Protein AF-A0A7V1TU93-F1 (afdb_monomer_lite)

Foldseek 3Di:
DDDDDPDPDPCDPVNVLQPAFPLVCVVVLQCLLVVLVHHPVLLQVLLCLAFVDHPVRSVVSNVVSPGLVRSNVNGDGDPCLVVQFDDDPRDTLVPDPDPSVSSVRSSRSLSVCSSVVHDSCVSSPPPPDPD

Sequence (131 aa):
MTAKKQSPAKQSTDDRIASLTFASVYPHYVAKVEKKGRTKKELHAVITWLTGFDERMIQKLIDEQATFETFFKKAKLNPNARLITGVICGYRIEEIENPLTRQVRYLDKLVDELAKGRAMEKILRGSESAT

Radius of gyration: 16.68 Å; chains: 1; bounding box: 73×31×33 Å

pLDDT: mean 81.7, std 16.09, range [32.06, 93.38]

Secondary structure (DSSP, 8-state):
------PPP---HHHHHHHSBHHHHHHHHHHHHHTTT--HHHHHHHHHHHH---HHHHHHHHHTT-BHHHHHHH----GGGGG--SEETTEEGGG---HHHHHHHHHHHHHHHHHTT--HHHHSTT-S---

Structure (mmCIF, N/CA/C/O backbone):
data_AF-A0A7V1TU93-F1
#
_entry.id   AF-A0A7V1TU93-F1
#
loop_
_atom_site.group_PDB
_atom_site.id
_atom_site.type_symbol
_atom_site.label_atom_id
_atom_site.label_alt_id
_atom_site.label_comp_id
_atom_site.label_asym_id
_atom_site.label_entity_id
_atom_site.label_seq_id
_atom_site.pdbx_PDB_ins_code
_atom_site.Cartn_x
_atom_site.Cartn_y
_atom_site.Cartn_z
_atom_site.occupancy
_atom_site.B_iso_or_equiv
_atom_site.auth_seq_id
_atom_site.auth_comp_id
_atom_site.auth_asym_id
_atom_site.auth_atom_id
_atom_site.pdbx_PDB_model_num
ATOM 1 N N . MET A 1 1 ? 50.726 -0.725 -2.990 1.00 46.44 1 MET A N 1
ATOM 2 C CA . MET A 1 1 ? 49.902 -1.542 -3.907 1.00 46.44 1 MET A CA 1
ATOM 3 C C . MET A 1 1 ? 48.452 -1.135 -3.721 1.00 46.44 1 MET A C 1
ATOM 5 O O . MET A 1 1 ? 47.949 -1.155 -2.609 1.00 46.44 1 MET A O 1
ATOM 9 N N . THR A 1 2 ? 47.853 -0.631 -4.790 1.00 39.25 2 THR A N 1
ATOM 10 C CA . THR A 1 2 ? 46.591 0.112 -4.828 1.00 39.25 2 THR A CA 1
ATOM 11 C C . THR A 1 2 ? 45.398 -0.789 -4.498 1.00 39.25 2 THR A C 1
ATOM 13 O O . THR A 1 2 ? 45.065 -1.677 -5.282 1.00 39.25 2 THR A O 1
ATOM 16 N N . ALA A 1 3 ? 44.740 -0.557 -3.357 1.00 47.66 3 ALA A N 1
ATOM 17 C CA . ALA A 1 3 ? 43.439 -1.151 -3.066 1.00 47.66 3 ALA A CA 1
ATOM 18 C C . ALA A 1 3 ? 42.425 -0.621 -4.090 1.00 47.66 3 ALA A C 1
ATOM 20 O O . ALA A 1 3 ? 42.226 0.587 -4.240 1.00 47.66 3 ALA A O 1
ATOM 21 N N . LYS A 1 4 ? 41.866 -1.548 -4.870 1.00 45.94 4 LYS A N 1
ATOM 22 C CA . LYS A 1 4 ? 40.931 -1.288 -5.962 1.00 45.94 4 LYS A CA 1
ATOM 23 C C . LYS A 1 4 ? 39.738 -0.471 -5.466 1.00 45.94 4 LYS A C 1
ATOM 25 O O . LYS A 1 4 ? 39.073 -0.841 -4.506 1.00 45.94 4 LYS A O 1
ATOM 30 N N . LYS A 1 5 ? 39.464 0.609 -6.199 1.00 46.56 5 LYS A N 1
ATOM 31 C CA . LYS A 1 5 ? 38.212 1.368 -6.206 1.00 46.56 5 LYS A CA 1
ATOM 32 C C . LYS A 1 5 ? 37.018 0.411 -6.160 1.00 46.56 5 LYS A C 1
ATOM 34 O O . LYS A 1 5 ? 36.786 -0.319 -7.123 1.00 46.56 5 LYS A O 1
ATOM 39 N N . GLN A 1 6 ? 36.239 0.463 -5.088 1.00 41.78 6 GLN A N 1
ATOM 40 C CA . GLN A 1 6 ? 34.869 -0.031 -5.107 1.00 41.78 6 GLN A CA 1
ATOM 41 C C . GLN A 1 6 ? 33.998 1.128 -5.587 1.00 41.78 6 GLN A C 1
ATOM 43 O O . GLN A 1 6 ? 33.584 1.996 -4.825 1.00 41.78 6 GLN A O 1
ATOM 48 N N . SER A 1 7 ? 33.818 1.196 -6.905 1.00 38.84 7 SER A N 1
ATOM 49 C CA . SER A 1 7 ? 32.779 2.019 -7.516 1.00 38.84 7 SER A CA 1
ATOM 50 C C . SER A 1 7 ? 31.429 1.596 -6.922 1.00 38.84 7 SER A C 1
ATOM 52 O O . SER A 1 7 ? 31.192 0.388 -6.829 1.00 38.84 7 SER A O 1
ATOM 54 N N . PRO A 1 8 ? 30.539 2.521 -6.517 1.00 43.25 8 PRO A N 1
ATOM 55 C CA . PRO A 1 8 ? 29.220 2.133 -6.041 1.00 43.25 8 PRO A CA 1
ATOM 56 C C . PRO A 1 8 ? 28.513 1.423 -7.194 1.00 43.25 8 PRO A C 1
ATOM 58 O O . PRO A 1 8 ? 28.339 1.997 -8.273 1.00 43.25 8 PRO A O 1
ATOM 61 N N . ALA A 1 9 ? 28.167 0.151 -6.991 1.00 42.94 9 ALA A N 1
ATOM 62 C CA . ALA A 1 9 ? 27.305 -0.575 -7.908 1.00 42.94 9 ALA A CA 1
ATOM 63 C C . ALA A 1 9 ? 26.088 0.313 -8.192 1.00 42.94 9 ALA A C 1
ATOM 65 O O . ALA A 1 9 ? 25.511 0.879 -7.261 1.00 42.94 9 ALA A O 1
ATOM 66 N N . LYS A 1 10 ? 25.742 0.495 -9.473 1.00 42.97 10 LYS A N 1
ATOM 67 C CA . LYS A 1 10 ? 24.480 1.120 -9.882 1.00 42.97 10 LYS A CA 1
ATOM 68 C C . LYS A 1 10 ? 23.372 0.385 -9.134 1.00 42.97 10 LYS A C 1
ATOM 70 O O . LYS A 1 10 ? 22.997 -0.708 -9.538 1.00 42.97 10 LYS A O 1
ATOM 75 N N . GLN A 1 11 ? 22.894 0.952 -8.031 1.00 47.41 11 GLN A N 1
ATOM 76 C CA . GLN A 1 11 ? 21.714 0.435 -7.364 1.00 47.41 11 GLN A CA 1
ATOM 77 C C . GLN A 1 11 ? 20.587 0.560 -8.378 1.00 47.41 11 GLN A C 1
ATOM 79 O O . GLN A 1 11 ? 20.216 1.672 -8.770 1.00 47.41 11 GLN A O 1
ATOM 84 N N . SER A 1 12 ? 20.111 -0.585 -8.853 1.00 59.94 12 SER A N 1
ATOM 85 C CA . SER A 1 12 ? 18.903 -0.649 -9.654 1.00 59.94 12 SER A CA 1
ATOM 86 C C . SER A 1 12 ? 17.765 -0.017 -8.838 1.00 59.94 12 SER A C 1
ATOM 88 O O . SER A 1 12 ? 17.782 -0.019 -7.602 1.00 59.94 12 SER A O 1
ATOM 90 N N . THR A 1 13 ? 16.786 0.599 -9.500 1.00 61.69 13 THR A N 1
ATOM 91 C CA . THR A 1 13 ? 15.605 1.133 -8.803 1.00 61.69 13 THR A CA 1
ATOM 92 C C . THR A 1 13 ? 14.940 0.044 -7.950 1.00 61.69 13 THR A C 1
ATOM 94 O O . THR A 1 13 ? 14.441 0.336 -6.866 1.00 61.69 13 THR A O 1
ATOM 97 N N . ASP A 1 14 ? 15.032 -1.208 -8.392 1.00 63.62 14 ASP A N 1
ATOM 98 C CA . ASP A 1 14 ? 14.596 -2.416 -7.701 1.00 63.62 14 ASP A CA 1
ATOM 99 C C . ASP A 1 14 ? 15.331 -2.687 -6.376 1.00 63.62 14 ASP A C 1
ATOM 101 O O . ASP A 1 14 ? 14.669 -2.892 -5.361 1.00 63.62 14 ASP A O 1
ATOM 105 N N . ASP A 1 15 ? 16.667 -2.613 -6.333 1.00 63.16 15 ASP A N 1
ATOM 106 C CA . ASP A 1 15 ? 17.453 -2.792 -5.094 1.00 63.16 15 ASP A CA 1
ATOM 107 C C . ASP A 1 15 ? 17.102 -1.751 -4.026 1.00 63.16 15 ASP A C 1
ATOM 109 O O . ASP A 1 15 ? 17.062 -2.035 -2.824 1.00 63.16 15 ASP A O 1
ATOM 113 N N . ARG A 1 16 ? 16.815 -0.521 -4.466 1.00 69.88 16 ARG A N 1
ATOM 114 C CA . ARG A 1 16 ? 16.384 0.557 -3.569 1.00 69.88 16 ARG A CA 1
ATOM 115 C C . ARG A 1 16 ? 14.997 0.288 -3.007 1.00 69.88 16 ARG A C 1
ATOM 117 O O . ARG A 1 16 ? 14.786 0.520 -1.825 1.00 69.88 16 ARG A O 1
ATOM 124 N N . ILE A 1 17 ? 14.075 -0.219 -3.825 1.00 71.44 17 ILE A N 1
ATOM 125 C CA . ILE A 1 17 ? 12.721 -0.579 -3.387 1.00 71.44 17 ILE A CA 1
ATOM 126 C C . ILE A 1 17 ? 12.757 -1.768 -2.421 1.00 71.44 17 ILE A C 1
ATOM 128 O O . ILE A 1 17 ? 12.066 -1.742 -1.405 1.00 71.44 17 ILE A O 1
ATOM 132 N N . ALA A 1 18 ? 13.590 -2.774 -2.693 1.00 71.00 18 ALA A N 1
ATOM 133 C CA . ALA A 1 18 ? 13.748 -3.940 -1.828 1.00 71.00 18 ALA A CA 1
ATOM 134 C C . ALA A 1 18 ? 14.333 -3.581 -0.453 1.00 71.00 18 ALA A C 1
ATOM 136 O O . ALA A 1 18 ? 13.915 -4.137 0.563 1.00 71.00 18 ALA A O 1
ATOM 137 N N . SER A 1 19 ? 15.256 -2.615 -0.420 1.00 75.25 19 SER A N 1
ATOM 138 C CA . SER A 1 19 ? 15.906 -2.143 0.809 1.00 75.25 19 SER A CA 1
ATOM 139 C C . SER A 1 19 ? 15.036 -1.197 1.646 1.00 75.25 19 SER A C 1
ATOM 141 O O . SER A 1 19 ? 15.378 -0.909 2.793 1.00 75.25 19 SER A O 1
ATOM 143 N N . LEU A 1 20 ? 13.920 -0.695 1.103 1.00 83.12 20 LEU A N 1
ATOM 144 C CA . LEU A 1 20 ? 12.994 0.151 1.854 1.00 83.12 20 LEU A CA 1
ATOM 145 C C . LEU A 1 20 ? 12.140 -0.688 2.809 1.00 83.12 20 LEU A C 1
ATOM 147 O O . LEU A 1 20 ? 11.627 -1.761 2.472 1.00 83.12 20 LEU A O 1
ATOM 151 N N . THR A 1 21 ? 11.952 -0.160 4.015 1.00 88.25 21 THR A N 1
ATOM 152 C CA . THR A 1 21 ? 11.083 -0.760 5.022 1.00 88.25 21 THR A CA 1
ATOM 153 C C . THR A 1 21 ? 9.653 -0.282 4.843 1.00 88.25 21 THR A C 1
ATOM 155 O O . THR A 1 21 ? 9.379 0.904 4.637 1.00 88.25 21 THR A O 1
ATOM 158 N N . PHE A 1 22 ? 8.714 -1.218 4.964 1.00 88.25 22 PHE A N 1
ATOM 159 C CA . PHE A 1 22 ? 7.293 -0.901 4.979 1.00 88.25 22 PHE A CA 1
ATOM 160 C C . PHE A 1 22 ? 6.978 0.083 6.109 1.00 88.25 22 PHE A C 1
ATOM 162 O O . PHE A 1 22 ? 6.220 1.023 5.904 1.00 88.25 22 PHE A O 1
ATOM 169 N N . ALA A 1 23 ? 7.627 -0.074 7.266 1.00 89.00 23 ALA A N 1
ATOM 170 C CA . ALA A 1 23 ? 7.463 0.801 8.422 1.00 89.00 23 ALA A CA 1
ATOM 171 C C . ALA A 1 23 ? 7.788 2.274 8.133 1.00 89.00 23 ALA A C 1
ATOM 173 O O . ALA A 1 23 ? 7.046 3.147 8.574 1.00 89.00 23 ALA A O 1
ATOM 174 N N . SER A 1 24 ? 8.845 2.566 7.3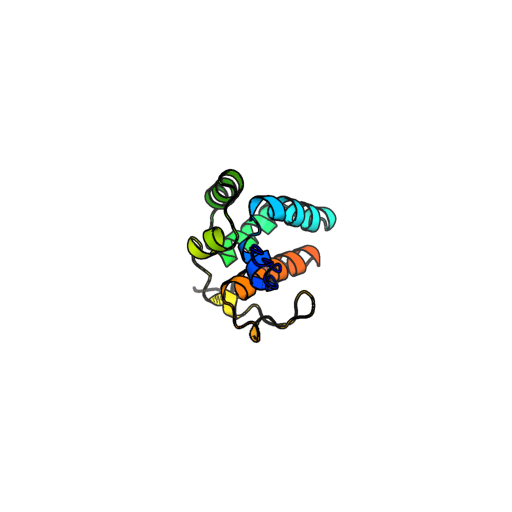65 1.00 87.62 24 SER A N 1
ATOM 175 C CA . SER A 1 24 ? 9.179 3.949 7.000 1.00 87.62 24 SER A CA 1
ATOM 176 C C . SER A 1 24 ? 8.217 4.530 5.965 1.00 87.62 24 SER A C 1
ATOM 178 O O . SER A 1 24 ? 7.954 5.727 5.990 1.00 87.62 24 SER A O 1
ATOM 180 N N . VAL A 1 25 ? 7.656 3.707 5.074 1.00 87.94 25 VAL A N 1
ATOM 181 C CA . VAL A 1 25 ? 6.728 4.179 4.028 1.00 87.94 25 VAL A CA 1
ATOM 182 C C . VAL A 1 25 ? 5.286 4.290 4.528 1.00 87.94 25 VAL A C 1
ATOM 184 O O . VAL A 1 25 ? 4.548 5.192 4.133 1.00 87.94 25 VAL A O 1
ATOM 187 N N . TYR A 1 26 ? 4.886 3.417 5.444 1.00 90.31 26 TYR A N 1
ATOM 188 C CA . TYR A 1 26 ? 3.549 3.357 6.016 1.00 90.31 26 TYR A CA 1
ATOM 189 C C . TYR A 1 26 ? 2.987 4.707 6.514 1.00 90.31 26 TYR A C 1
ATOM 191 O O . TYR A 1 26 ? 1.883 5.063 6.088 1.00 90.31 26 TYR A O 1
ATOM 199 N N . PRO A 1 27 ? 3.697 5.511 7.337 1.00 91.12 27 PRO A N 1
ATOM 200 C CA . PRO A 1 27 ? 3.183 6.809 7.778 1.00 91.12 27 PRO A CA 1
ATOM 201 C C . PRO A 1 27 ? 2.932 7.771 6.608 1.00 91.12 27 PRO A C 1
ATOM 203 O O . PRO A 1 27 ? 2.004 8.577 6.669 1.00 91.12 27 PRO A O 1
ATOM 206 N N . HIS A 1 28 ? 3.688 7.660 5.510 1.00 89.88 28 HIS A N 1
ATOM 207 C CA . HIS A 1 28 ? 3.450 8.462 4.309 1.00 89.88 28 HIS A CA 1
ATOM 208 C C . HIS A 1 28 ? 2.164 8.052 3.584 1.00 89.88 28 HIS A C 1
ATOM 210 O O . HIS A 1 28 ? 1.453 8.922 3.078 1.00 89.88 28 HIS A O 1
ATOM 216 N N . TYR A 1 29 ? 1.825 6.759 3.560 1.00 91.00 29 TYR A N 1
ATOM 217 C CA . TYR A 1 29 ? 0.542 6.308 3.019 1.00 91.00 29 TYR A CA 1
ATOM 218 C C . TYR A 1 29 ? -0.630 6.803 3.863 1.00 91.00 29 TYR A C 1
ATOM 220 O O . TYR A 1 29 ? -1.584 7.337 3.298 1.00 91.00 29 TYR A O 1
ATOM 228 N N . VAL A 1 30 ? -0.531 6.698 5.193 1.00 92.94 30 VAL A N 1
ATOM 229 C CA . VAL A 1 30 ? -1.545 7.215 6.126 1.00 92.94 30 VAL A CA 1
ATOM 230 C C . VAL A 1 30 ? -1.754 8.715 5.905 1.00 92.94 30 VAL A C 1
ATOM 232 O O . VAL A 1 30 ? -2.858 9.135 5.567 1.00 92.94 30 VAL A O 1
ATOM 235 N N . ALA A 1 31 ? -0.684 9.511 5.944 1.00 93.38 31 ALA A N 1
ATOM 236 C CA . ALA A 1 31 ? -0.772 10.952 5.727 1.00 93.38 31 ALA A CA 1
ATOM 237 C C . ALA A 1 31 ? -1.349 11.314 4.343 1.00 93.38 31 ALA A C 1
ATOM 239 O O . ALA A 1 31 ? -2.109 12.276 4.216 1.00 93.38 31 ALA A O 1
ATOM 240 N N . LYS A 1 32 ? -1.023 10.546 3.289 1.00 90.62 32 LYS A N 1
ATOM 241 C CA . LYS A 1 32 ? -1.551 10.762 1.929 1.00 90.62 32 LYS A CA 1
ATOM 242 C C . LYS A 1 32 ? -3.066 10.558 1.871 1.00 90.62 32 LYS A C 1
ATOM 244 O O . LYS A 1 32 ? -3.741 11.358 1.222 1.00 90.62 32 LYS A O 1
ATOM 249 N N . VAL A 1 33 ? -3.592 9.516 2.518 1.00 92.38 33 VAL A N 1
ATOM 250 C CA . VAL A 1 33 ? -5.034 9.220 2.519 1.00 92.38 33 VAL A CA 1
ATOM 251 C C . VAL A 1 33 ? -5.794 10.158 3.463 1.00 92.38 33 VAL A C 1
ATOM 253 O O . VAL A 1 33 ? -6.824 10.704 3.071 1.00 92.38 33 VAL A O 1
ATOM 256 N N . GLU A 1 34 ? -5.242 10.469 4.637 1.00 92.56 34 GLU A N 1
ATOM 257 C CA . GLU A 1 34 ? -5.846 11.404 5.598 1.00 92.56 34 GLU A CA 1
ATOM 258 C C . GLU A 1 34 ? -5.938 12.824 5.038 1.00 92.56 34 GLU A C 1
ATOM 260 O O . GLU A 1 34 ? -6.987 13.462 5.123 1.00 92.56 34 GLU A O 1
ATOM 265 N N . LYS A 1 35 ? -4.901 13.288 4.327 1.00 92.06 35 LYS A N 1
ATOM 266 C CA . LYS A 1 35 ? -4.923 14.574 3.605 1.00 92.06 35 LYS A CA 1
ATOM 267 C C . LYS A 1 35 ? -6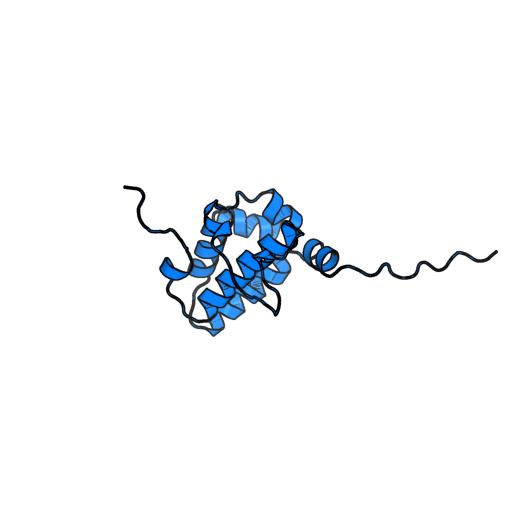.031 14.650 2.546 1.00 92.06 35 LYS A C 1
ATOM 269 O O . LYS A 1 35 ? -6.363 15.734 2.068 1.00 92.06 35 LYS A O 1
ATOM 274 N N . LYS A 1 36 ? -6.582 13.507 2.143 1.00 90.56 36 LYS A N 1
ATOM 275 C CA . LYS A 1 36 ? -7.656 13.376 1.154 1.00 90.56 36 LYS A CA 1
ATOM 276 C C . LYS A 1 36 ? -9.005 13.019 1.786 1.00 90.56 36 LYS A C 1
ATOM 278 O O . LYS A 1 36 ? -9.934 12.694 1.054 1.00 90.56 36 LYS A O 1
ATOM 283 N N . GLY A 1 37 ? -9.120 13.106 3.113 1.00 90.12 37 GLY A N 1
ATOM 284 C CA . GLY A 1 37 ? -10.358 12.836 3.848 1.00 90.12 37 GLY A CA 1
ATOM 285 C C . GLY A 1 37 ? -10.691 11.349 3.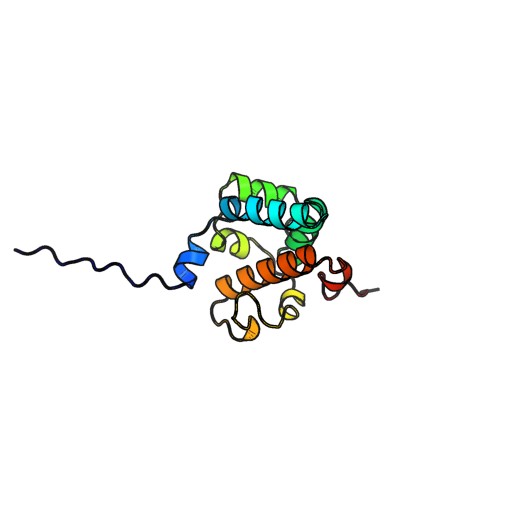982 1.00 90.12 37 GLY A C 1
ATOM 286 O O . GLY A 1 37 ? -11.840 11.003 4.234 1.00 90.12 37 GLY A O 1
ATOM 287 N N . ARG A 1 38 ? -9.706 10.469 3.782 1.00 93.31 38 ARG A N 1
ATOM 288 C CA . ARG A 1 38 ? -9.831 9.016 3.955 1.00 93.31 38 ARG A CA 1
ATOM 289 C C . ARG A 1 38 ? -9.228 8.582 5.282 1.00 93.31 38 ARG A C 1
ATOM 291 O O . ARG A 1 38 ? -8.459 9.309 5.903 1.00 93.31 38 ARG A O 1
ATOM 298 N N . THR A 1 39 ? -9.563 7.375 5.711 1.00 92.88 39 THR A N 1
ATOM 299 C CA . THR A 1 39 ? -9.192 6.856 7.029 1.00 92.88 39 THR A CA 1
ATOM 300 C C . THR A 1 39 ? -8.101 5.791 6.958 1.00 92.88 39 THR A C 1
ATOM 302 O O . THR A 1 39 ? -7.981 5.042 5.985 1.00 92.88 39 THR A O 1
ATOM 305 N N . LYS A 1 40 ? -7.353 5.640 8.059 1.00 91.44 40 LYS A N 1
ATOM 306 C CA . LYS A 1 40 ? -6.426 4.513 8.265 1.00 91.44 40 LYS A CA 1
ATOM 307 C C . LYS A 1 40 ? -7.111 3.153 8.063 1.00 91.44 40 LYS A C 1
ATOM 309 O O . LYS A 1 40 ? -6.497 2.237 7.528 1.00 91.44 40 LYS A O 1
ATOM 314 N N . LYS A 1 41 ? -8.390 3.030 8.442 1.00 91.50 41 LYS A N 1
ATOM 315 C CA . LYS A 1 41 ? -9.187 1.803 8.268 1.00 91.50 41 LYS A CA 1
ATOM 316 C C . LYS A 1 41 ? -9.355 1.427 6.797 1.00 91.50 41 LYS A C 1
ATOM 318 O O . LYS A 1 41 ? -9.186 0.264 6.449 1.00 91.50 41 LYS A O 1
ATOM 323 N N . GLU A 1 42 ? -9.638 2.398 5.930 1.00 91.31 42 GLU A N 1
ATOM 324 C CA . GLU A 1 42 ? -9.725 2.157 4.483 1.00 91.31 42 GLU A CA 1
ATOM 325 C C . GLU A 1 42 ? -8.370 1.732 3.909 1.00 91.31 42 GLU A C 1
ATOM 327 O O . GLU A 1 42 ? -8.298 0.773 3.143 1.00 91.31 42 GLU A O 1
ATOM 332 N N . LEU A 1 43 ? -7.280 2.379 4.335 1.00 92.50 43 LEU A N 1
ATOM 333 C CA . LEU A 1 43 ? -5.927 1.971 3.952 1.00 92.50 43 LEU A CA 1
ATOM 334 C C . LEU A 1 43 ? -5.621 0.532 4.398 1.00 92.50 43 LEU A C 1
ATOM 336 O O . LEU A 1 43 ? -5.095 -0.257 3.616 1.00 92.50 43 LEU A O 1
ATOM 340 N N . HIS A 1 44 ? -5.976 0.172 5.631 1.00 92.88 44 HIS A N 1
ATOM 341 C CA . HIS A 1 44 ? -5.833 -1.192 6.133 1.00 92.88 44 HIS A CA 1
ATOM 342 C C . HIS A 1 44 ? -6.654 -2.186 5.325 1.00 92.88 44 HIS A C 1
ATOM 344 O O . HIS A 1 44 ? -6.128 -3.238 4.986 1.00 92.88 44 HIS A O 1
ATOM 350 N N . ALA A 1 45 ? -7.893 -1.857 4.962 1.00 92.06 45 ALA A N 1
ATOM 351 C CA . ALA A 1 45 ? -8.728 -2.718 4.132 1.00 92.06 45 ALA A CA 1
ATOM 352 C C . ALA A 1 45 ? -8.108 -2.949 2.744 1.00 92.06 45 ALA A C 1
ATOM 354 O O . ALA A 1 45 ? -8.092 -4.078 2.263 1.00 92.06 45 ALA A O 1
ATOM 355 N N . VAL A 1 46 ? -7.526 -1.912 2.133 1.00 92.12 46 VAL A N 1
ATOM 356 C CA . VAL A 1 46 ? -6.778 -2.028 0.871 1.00 92.12 46 VAL A CA 1
ATOM 357 C C . VAL A 1 46 ? -5.565 -2.949 1.015 1.00 92.12 46 VAL A C 1
ATOM 359 O O . VAL A 1 46 ? -5.367 -3.839 0.187 1.00 92.12 46 VAL A O 1
ATOM 362 N N . ILE A 1 47 ? -4.761 -2.757 2.065 1.00 92.00 47 ILE A N 1
ATOM 363 C CA . ILE A 1 47 ? -3.588 -3.598 2.332 1.00 92.00 47 ILE A CA 1
ATOM 364 C C . ILE A 1 47 ? -4.026 -5.045 2.577 1.00 92.00 47 ILE A C 1
ATOM 366 O O . ILE A 1 47 ? -3.507 -5.949 1.930 1.00 92.00 47 ILE A O 1
ATOM 370 N N . THR A 1 48 ? -5.025 -5.250 3.438 1.00 92.62 48 THR A N 1
ATOM 371 C CA . THR A 1 48 ? -5.606 -6.561 3.765 1.00 92.62 48 THR A CA 1
ATOM 372 C C . THR A 1 48 ? -6.088 -7.262 2.506 1.00 92.62 48 THR A C 1
ATOM 374 O O . THR A 1 48 ? -5.782 -8.427 2.289 1.00 92.62 48 THR A O 1
ATOM 377 N N . TRP A 1 49 ? -6.805 -6.557 1.635 1.00 91.75 49 TRP A N 1
ATOM 378 C CA . TRP A 1 49 ? -7.297 -7.138 0.395 1.00 91.75 49 TRP A CA 1
ATOM 379 C C . TRP A 1 49 ? -6.166 -7.519 -0.563 1.00 91.75 49 TRP A C 1
ATOM 381 O O . TRP A 1 49 ? -6.289 -8.531 -1.245 1.00 91.75 49 TRP A O 1
ATOM 391 N N . LEU A 1 50 ? -5.072 -6.750 -0.613 1.00 91.38 50 LEU A N 1
ATOM 392 C CA . LEU A 1 50 ? -3.928 -7.037 -1.479 1.00 91.38 50 LEU A CA 1
ATOM 393 C C . LEU A 1 50 ? -3.081 -8.205 -0.956 1.00 91.38 50 LEU A C 1
ATOM 395 O O . LEU A 1 50 ? -2.686 -9.060 -1.746 1.00 91.38 50 LEU A O 1
ATOM 399 N N . THR A 1 51 ? -2.772 -8.225 0.343 1.00 91.25 51 THR A N 1
ATOM 400 C CA . THR A 1 51 ? -1.779 -9.134 0.946 1.00 91.25 51 THR A CA 1
ATOM 401 C C . THR A 1 51 ? -2.362 -10.237 1.820 1.00 91.25 51 THR A C 1
ATOM 403 O O . THR A 1 51 ? -1.626 -11.138 2.226 1.00 91.25 51 THR A O 1
ATOM 406 N N . GLY A 1 52 ? -3.647 -10.152 2.155 1.00 90.31 52 GLY A N 1
ATOM 407 C CA . GLY A 1 52 ? -4.306 -11.015 3.133 1.00 90.31 52 GLY A CA 1
ATOM 408 C C . GLY A 1 52 ? -3.916 -10.725 4.584 1.00 90.31 52 GLY A C 1
ATOM 409 O O . GLY A 1 52 ? -4.172 -11.560 5.444 1.00 90.31 52 GLY A O 1
ATOM 410 N N . PHE A 1 53 ? -3.254 -9.601 4.874 1.00 91.62 53 PHE A N 1
ATOM 411 C CA . PHE A 1 53 ? -2.829 -9.272 6.236 1.00 91.62 53 PHE A CA 1
ATOM 412 C C . PHE A 1 53 ? -3.907 -8.540 7.017 1.00 91.62 53 PHE A C 1
ATOM 414 O O . PHE A 1 53 ? -4.280 -7.436 6.647 1.00 91.62 53 PHE A O 1
ATOM 421 N N . ASP A 1 54 ? -4.301 -9.088 8.160 1.00 89.50 54 ASP A N 1
ATOM 422 C CA . ASP A 1 54 ? -5.110 -8.363 9.133 1.0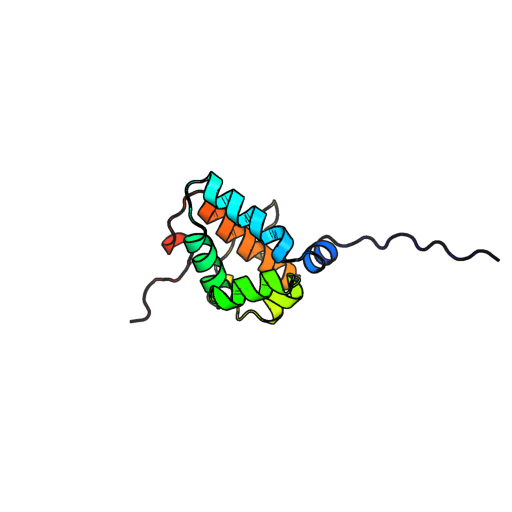0 89.50 54 ASP A CA 1
ATOM 423 C C . ASP A 1 54 ? -4.336 -7.208 9.778 1.00 89.50 54 ASP A C 1
ATOM 425 O O . ASP A 1 54 ? -3.103 -7.204 9.840 1.00 89.50 54 ASP A O 1
ATOM 429 N N . GLU A 1 55 ? -5.066 -6.263 10.371 1.00 89.56 55 GLU A N 1
ATOM 430 C CA . GLU A 1 55 ? -4.507 -5.101 11.073 1.00 89.56 55 GLU A CA 1
ATOM 431 C C . GLU A 1 55 ? -3.407 -5.470 12.085 1.00 89.56 55 GLU A C 1
ATOM 433 O O . GLU A 1 55 ? -2.391 -4.782 12.174 1.00 89.56 55 GLU A O 1
ATOM 438 N N . ARG A 1 56 ? -3.556 -6.597 12.796 1.00 91.75 56 ARG A N 1
ATOM 439 C CA . ARG A 1 56 ? -2.539 -7.103 13.734 1.00 91.75 56 ARG A CA 1
ATOM 440 C C . ARG A 1 56 ? -1.232 -7.461 13.031 1.00 91.75 56 ARG A C 1
ATOM 442 O O . ARG A 1 56 ? -0.158 -7.138 13.531 1.00 91.75 56 ARG A O 1
ATOM 449 N N . MET A 1 57 ? -1.319 -8.127 11.881 1.00 90.81 57 MET A N 1
ATOM 450 C CA . MET A 1 57 ? -0.150 -8.522 11.099 1.00 90.81 57 MET A CA 1
ATOM 451 C C . MET A 1 57 ? 0.502 -7.297 10.455 1.00 90.81 57 MET A C 1
ATOM 453 O O . MET A 1 57 ? 1.721 -7.170 10.504 1.00 90.81 57 MET A O 1
ATOM 457 N N . ILE A 1 58 ? -0.297 -6.361 9.932 1.00 90.88 58 ILE A N 1
ATOM 458 C CA . ILE A 1 58 ? 0.194 -5.077 9.411 1.00 90.88 58 ILE A CA 1
ATOM 459 C C . ILE A 1 58 ? 0.974 -4.338 10.505 1.00 90.88 58 ILE A C 1
ATOM 461 O O . ILE A 1 58 ? 2.119 -3.953 10.284 1.00 90.88 58 ILE A O 1
ATOM 465 N N . GLN A 1 59 ? 0.394 -4.195 11.700 1.00 90.88 59 GLN A N 1
ATOM 466 C CA . GLN A 1 59 ? 1.040 -3.507 12.817 1.00 90.88 59 GLN A CA 1
ATOM 467 C C . GLN A 1 59 ? 2.315 -4.219 13.277 1.00 90.88 59 GLN A C 1
ATOM 469 O O . GLN A 1 59 ? 3.317 -3.557 13.535 1.00 90.88 59 GLN A O 1
ATOM 474 N N . LYS A 1 60 ? 2.310 -5.556 13.318 1.00 92.56 60 LYS A N 1
ATOM 475 C CA . LYS A 1 60 ? 3.503 -6.349 13.630 1.00 92.56 60 LYS A CA 1
ATOM 476 C C . LYS A 1 60 ? 4.616 -6.138 12.600 1.00 92.56 60 LYS A C 1
ATOM 478 O O . LYS A 1 60 ? 5.759 -5.968 12.988 1.00 92.56 60 LYS A O 1
ATOM 483 N N . LEU A 1 61 ? 4.304 -6.095 11.303 1.00 91.06 61 LEU A N 1
ATOM 484 C CA . LEU A 1 61 ? 5.307 -5.848 10.254 1.00 91.06 61 LEU A CA 1
ATOM 485 C C . LEU A 1 61 ? 5.877 -4.426 10.309 1.00 91.06 61 LEU A C 1
ATOM 487 O O . LEU A 1 61 ? 7.030 -4.221 9.934 1.00 91.06 61 LEU A O 1
ATOM 491 N N . ILE A 1 62 ? 5.082 -3.457 10.773 1.00 91.25 62 ILE A N 1
ATOM 492 C CA . ILE A 1 62 ? 5.550 -2.092 11.043 1.00 91.25 62 ILE A CA 1
ATOM 493 C C . ILE A 1 62 ? 6.516 -2.093 12.234 1.00 91.25 62 ILE A C 1
ATOM 495 O O . ILE A 1 62 ? 7.591 -1.512 12.133 1.00 91.25 62 ILE A O 1
ATOM 499 N N . ASP A 1 63 ? 6.159 -2.770 13.327 1.00 91.38 63 ASP A N 1
ATOM 500 C CA . ASP A 1 63 ? 6.980 -2.861 14.544 1.00 91.38 63 ASP A CA 1
ATOM 501 C C . ASP A 1 63 ? 8.301 -3.615 14.302 1.00 91.38 63 ASP A C 1
ATOM 503 O O . ASP A 1 63 ? 9.375 -3.145 14.667 1.00 91.38 63 ASP A O 1
ATOM 507 N N . GLU A 1 64 ? 8.245 -4.721 13.550 1.00 91.81 64 GLU A N 1
ATOM 508 C CA . GLU A 1 64 ? 9.414 -5.496 13.111 1.00 91.81 64 GLU A CA 1
ATOM 509 C C . GLU A 1 64 ? 10.260 -4.772 12.041 1.00 91.81 64 GLU A C 1
ATOM 511 O O . GLU A 1 64 ? 11.262 -5.320 11.584 1.00 91.81 64 GLU A O 1
ATOM 516 N N . GLN A 1 65 ? 9.862 -3.570 11.601 1.00 89.75 65 GLN A N 1
ATOM 517 C CA . GLN A 1 65 ? 10.506 -2.815 10.518 1.00 89.75 65 GLN A CA 1
ATOM 518 C C . GLN A 1 65 ? 10.748 -3.660 9.257 1.00 89.75 65 GLN A C 1
ATOM 520 O O . GLN A 1 65 ? 11.790 -3.573 8.606 1.00 89.75 65 GLN A O 1
ATOM 525 N N . ALA A 1 66 ? 9.764 -4.487 8.895 1.00 90.00 66 ALA A N 1
ATOM 526 C CA . ALA A 1 66 ? 9.892 -5.416 7.784 1.00 90.00 66 ALA A CA 1
ATOM 527 C C . ALA A 1 66 ? 10.156 -4.676 6.461 1.00 90.00 66 ALA A C 1
ATOM 529 O O . ALA A 1 66 ? 9.503 -3.678 6.137 1.00 90.00 66 ALA A O 1
ATOM 530 N N . THR A 1 67 ? 11.095 -5.192 5.668 1.00 90.38 67 THR A N 1
ATOM 531 C CA . THR A 1 67 ? 11.332 -4.731 4.293 1.00 90.38 67 THR A CA 1
ATOM 532 C C . THR A 1 67 ? 10.149 -5.065 3.394 1.00 90.38 67 THR A C 1
ATOM 534 O O . THR A 1 67 ? 9.397 -5.999 3.685 1.00 90.38 67 THR A O 1
ATOM 537 N N . PHE A 1 68 ? 9.988 -4.353 2.274 1.00 87.88 68 PHE A N 1
ATOM 538 C CA . PHE A 1 68 ? 8.976 -4.730 1.279 1.00 87.88 68 PHE A CA 1
ATOM 539 C C . PHE A 1 68 ? 9.156 -6.166 0.787 1.00 87.88 68 PHE A C 1
ATOM 541 O O . PHE A 1 68 ? 8.166 -6.867 0.585 1.00 87.88 68 PHE A O 1
ATOM 548 N N . GLU A 1 69 ? 10.401 -6.630 0.662 1.00 87.12 69 GLU A N 1
ATOM 549 C CA . GLU A 1 69 ? 10.686 -8.026 0.333 1.00 87.12 69 GLU A CA 1
ATOM 550 C C . GLU A 1 69 ? 10.079 -8.977 1.372 1.00 87.12 69 GLU A C 1
ATOM 552 O O . GLU A 1 69 ? 9.301 -9.861 1.022 1.00 87.12 69 GLU A O 1
ATOM 557 N N . THR A 1 70 ? 10.361 -8.765 2.661 1.00 89.19 70 THR A N 1
ATOM 558 C CA . THR A 1 70 ? 9.822 -9.605 3.745 1.00 89.19 70 THR A CA 1
ATOM 559 C C . THR A 1 70 ? 8.302 -9.505 3.834 1.00 89.19 70 THR A C 1
ATOM 561 O O . THR A 1 70 ? 7.619 -10.510 4.038 1.00 89.19 70 THR A O 1
ATOM 564 N N . PHE A 1 71 ? 7.772 -8.296 3.663 1.00 90.62 71 PHE A N 1
ATOM 565 C CA . PHE A 1 71 ? 6.348 -8.003 3.673 1.00 90.62 71 PHE A CA 1
ATOM 566 C C . PHE A 1 71 ? 5.621 -8.808 2.593 1.00 90.62 71 PHE A C 1
ATOM 568 O O . PHE A 1 71 ? 4.707 -9.563 2.912 1.00 90.62 71 PHE A O 1
ATOM 575 N N . PHE A 1 72 ? 6.067 -8.732 1.336 1.00 89.12 72 PHE A N 1
ATOM 576 C CA . PHE A 1 72 ? 5.431 -9.465 0.241 1.00 89.12 72 PHE A CA 1
ATOM 577 C C . PHE A 1 72 ? 5.752 -10.959 0.232 1.00 89.12 72 PHE A C 1
ATOM 579 O O . PHE A 1 72 ? 4.929 -11.750 -0.217 1.00 89.12 72 PHE 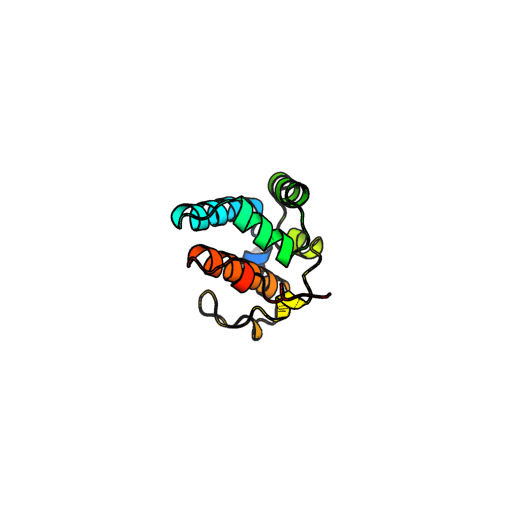A O 1
ATOM 586 N N . LYS A 1 73 ? 6.895 -11.371 0.784 1.00 89.81 73 LYS A N 1
ATOM 587 C CA . LYS A 1 73 ? 7.236 -12.788 0.963 1.00 89.81 73 LYS A CA 1
ATOM 588 C C . LYS A 1 73 ? 6.335 -13.478 1.988 1.00 89.81 73 LYS A C 1
ATOM 590 O O . LYS A 1 73 ? 6.012 -14.649 1.819 1.00 89.81 73 LYS A O 1
ATOM 595 N N . LYS A 1 74 ? 5.929 -12.765 3.044 1.00 88.75 74 LYS A N 1
ATOM 596 C CA . LYS A 1 74 ? 4.935 -13.241 4.022 1.00 88.75 74 LYS A CA 1
ATOM 597 C C . LYS A 1 74 ? 3.494 -13.061 3.524 1.00 88.75 74 LYS A C 1
ATOM 599 O O . LYS A 1 74 ? 2.591 -13.696 4.060 1.00 88.75 74 LYS A O 1
ATOM 604 N N . ALA A 1 75 ? 3.272 -12.188 2.541 1.00 90.75 75 ALA A N 1
ATOM 605 C CA . ALA A 1 75 ? 1.948 -11.868 2.027 1.00 90.75 75 ALA A CA 1
ATOM 606 C C . ALA A 1 75 ? 1.398 -12.986 1.148 1.00 90.75 75 ALA A C 1
ATOM 608 O O . ALA A 1 75 ? 2.088 -13.537 0.290 1.00 90.75 75 ALA A O 1
ATOM 609 N N . LYS A 1 76 ? 0.098 -13.239 1.282 1.00 90.25 76 LYS A N 1
ATOM 610 C CA . LYS A 1 76 ? -0.652 -14.040 0.324 1.00 90.25 76 LYS A CA 1
ATOM 611 C C . LYS A 1 76 ? -1.356 -13.093 -0.637 1.00 90.25 76 LYS A C 1
ATOM 613 O O . LYS A 1 76 ? -2.459 -12.629 -0.367 1.00 90.25 76 LYS A O 1
ATOM 618 N N . LEU A 1 77 ? -0.693 -12.793 -1.754 1.00 89.19 77 LEU A N 1
ATOM 619 C CA . LEU A 1 77 ? -1.262 -11.911 -2.769 1.00 89.19 77 LEU A CA 1
ATOM 620 C C . LEU A 1 77 ? -2.603 -12.426 -3.266 1.00 89.19 77 LEU A C 1
ATOM 622 O O . LEU A 1 77 ? -2.744 -13.590 -3.646 1.00 89.19 77 LEU A O 1
ATOM 626 N N . ASN A 1 78 ? -3.570 -11.521 -3.297 1.00 87.12 78 ASN A N 1
ATOM 627 C CA . ASN A 1 78 ? -4.882 -11.809 -3.837 1.00 87.12 78 ASN A CA 1
ATOM 628 C C . ASN A 1 78 ? -4.775 -12.161 -5.332 1.00 87.12 78 ASN A C 1
ATOM 630 O O . ASN A 1 78 ? -4.097 -11.438 -6.069 1.00 87.12 78 ASN A O 1
ATOM 634 N N . PRO A 1 79 ? -5.432 -13.230 -5.820 1.00 87.19 79 PRO A N 1
ATOM 635 C CA . PRO A 1 79 ? -5.438 -13.563 -7.248 1.00 87.19 79 PRO A CA 1
ATOM 636 C C . PRO A 1 79 ? -5.930 -12.399 -8.124 1.00 87.19 79 PRO A C 1
ATOM 638 O O . PRO A 1 79 ? -5.415 -12.195 -9.226 1.00 87.19 79 PRO A O 1
ATOM 641 N N . ASN A 1 80 ? -6.839 -11.574 -7.596 1.00 87.06 80 ASN A N 1
ATOM 642 C CA . ASN A 1 80 ? -7.365 -10.390 -8.273 1.00 87.06 80 ASN A CA 1
ATOM 643 C C . ASN A 1 80 ? -6.369 -9.221 -8.315 1.00 87.06 80 ASN A C 1
ATOM 645 O O . ASN A 1 80 ? -6.589 -8.266 -9.055 1.00 87.06 80 ASN A O 1
ATOM 649 N N . ALA A 1 81 ? -5.235 -9.287 -7.605 1.00 86.25 81 ALA A N 1
ATOM 650 C CA . ALA A 1 81 ? -4.186 -8.269 -7.698 1.00 86.25 81 ALA A CA 1
ATOM 651 C C . ALA A 1 81 ? -3.628 -8.142 -9.127 1.00 86.25 81 ALA A C 1
ATOM 653 O O . ALA A 1 81 ? -3.172 -7.076 -9.526 1.00 86.25 81 ALA A O 1
ATOM 654 N N . ARG A 1 82 ? -3.729 -9.205 -9.939 1.00 83.25 82 ARG A N 1
ATOM 655 C CA . ARG A 1 82 ? -3.391 -9.175 -11.372 1.00 83.25 82 ARG A CA 1
ATOM 656 C C . ARG A 1 82 ? -4.279 -8.231 -12.189 1.00 83.25 82 ARG A C 1
ATOM 658 O O . ARG A 1 82 ? -3.857 -7.781 -13.245 1.00 83.25 82 ARG A O 1
ATOM 665 N N . LEU A 1 83 ? -5.479 -7.909 -11.701 1.00 86.75 83 LEU A N 1
ATOM 666 C CA . LEU A 1 83 ? -6.390 -6.949 -12.333 1.00 86.75 83 LEU A CA 1
ATOM 667 C C . LEU A 1 83 ? -5.967 -5.493 -12.093 1.00 86.75 83 LEU A C 1
ATOM 669 O O . LEU A 1 83 ? -6.574 -4.574 -12.651 1.00 86.75 83 LEU A O 1
ATOM 673 N N . ILE A 1 84 ? -4.961 -5.252 -11.247 1.00 87.75 84 ILE A N 1
ATOM 674 C CA . ILE A 1 84 ? -4.413 -3.920 -10.989 1.00 87.75 84 ILE A CA 1
ATOM 675 C C . ILE A 1 84 ? -3.487 -3.554 -12.152 1.00 87.75 84 ILE A C 1
ATOM 677 O O . ILE A 1 84 ? -2.272 -3.723 -12.105 1.00 87.75 84 ILE A O 1
ATOM 681 N N . THR A 1 85 ? -4.085 -3.049 -13.222 1.00 86.25 85 THR A N 1
ATOM 682 C CA . THR A 1 85 ? -3.386 -2.661 -14.449 1.00 86.25 85 THR A CA 1
ATOM 683 C C . THR A 1 85 ? -3.289 -1.145 -14.608 1.00 86.25 85 THR A C 1
ATOM 685 O O . THR A 1 85 ? -3.916 -0.355 -13.883 1.00 86.25 85 THR A O 1
ATOM 688 N N . GLY A 1 86 ? -2.482 -0.727 -15.583 1.00 86.38 86 GLY A N 1
ATOM 689 C CA 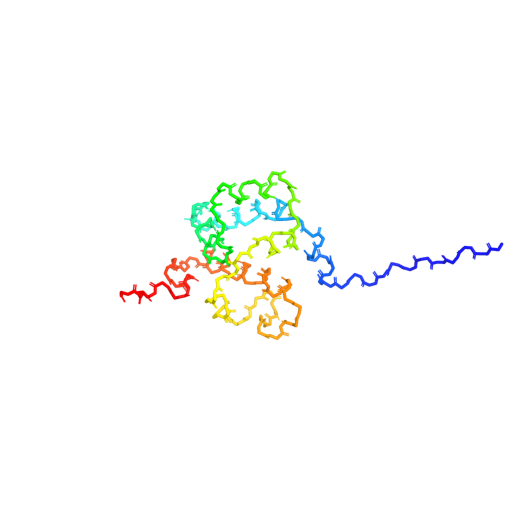. GLY A 1 86 ? -2.288 0.670 -15.951 1.00 86.38 86 GLY A CA 1
ATOM 690 C C . GLY A 1 86 ? -0.966 1.263 -15.472 1.00 86.38 86 GLY A C 1
ATOM 691 O O . GLY A 1 86 ? -0.013 0.560 -15.141 1.00 86.38 86 GLY A O 1
ATOM 692 N N . VAL A 1 87 ? -0.909 2.595 -15.482 1.00 86.19 87 VAL A N 1
ATOM 693 C CA . VAL A 1 87 ? 0.319 3.357 -15.227 1.00 86.19 87 VAL A CA 1
ATOM 694 C C . VAL A 1 87 ? 0.316 3.916 -13.804 1.00 86.19 87 VAL A C 1
ATOM 696 O O . VAL A 1 87 ? -0.700 4.454 -13.337 1.00 86.19 87 VAL A O 1
ATOM 699 N N . ILE A 1 88 ? 1.445 3.778 -13.108 1.00 83.69 88 ILE A N 1
ATOM 700 C CA . ILE A 1 88 ? 1.712 4.371 -11.793 1.00 83.69 88 ILE A CA 1
ATOM 701 C C . ILE A 1 88 ? 3.157 4.874 -11.743 1.00 83.69 88 ILE A C 1
ATOM 703 O O . ILE A 1 88 ? 4.073 4.213 -12.225 1.00 83.69 88 ILE A O 1
ATOM 707 N N . CYS A 1 89 ? 3.363 6.082 -11.209 1.00 71.00 89 CYS A N 1
ATOM 708 C CA . CYS A 1 89 ? 4.671 6.756 -11.186 1.00 71.00 89 CYS A CA 1
ATOM 709 C C . CYS A 1 89 ? 5.411 6.789 -12.546 1.00 71.00 89 CYS A C 1
ATOM 711 O O . CYS A 1 89 ? 6.637 6.792 -12.565 1.00 71.00 89 CYS A O 1
ATOM 713 N N . GLY A 1 90 ? 4.682 6.806 -13.671 1.00 79.19 90 GLY A N 1
ATOM 714 C CA . GLY A 1 90 ? 5.257 6.844 -15.024 1.00 79.19 90 GLY A CA 1
ATOM 715 C C . GLY A 1 90 ? 5.589 5.483 -15.647 1.00 79.19 90 GLY A C 1
ATOM 716 O O . GLY A 1 90 ? 5.991 5.451 -16.803 1.00 79.19 90 GLY A O 1
ATOM 717 N N . TYR A 1 91 ? 5.372 4.371 -14.936 1.00 78.38 91 TYR A N 1
ATOM 718 C CA . TYR A 1 91 ? 5.637 3.011 -15.425 1.00 78.38 91 TYR A CA 1
ATOM 719 C C . TYR A 1 91 ? 4.344 2.197 -15.522 1.00 78.38 91 TYR A C 1
ATOM 721 O O . TYR A 1 91 ? 3.432 2.375 -14.706 1.00 78.38 91 TYR A O 1
ATOM 729 N N . ARG A 1 92 ? 4.254 1.294 -16.504 1.00 86.25 92 ARG A N 1
ATOM 730 C CA . ARG A 1 92 ? 3.128 0.361 -16.645 1.00 86.25 92 ARG A CA 1
ATOM 731 C C . ARG A 1 92 ? 3.377 -0.873 -15.792 1.00 86.25 92 ARG A C 1
ATOM 733 O O . ARG A 1 92 ? 4.395 -1.533 -15.951 1.00 86.25 92 ARG A O 1
ATOM 740 N N . ILE A 1 93 ? 2.441 -1.197 -14.904 1.00 88.31 93 ILE A N 1
ATOM 741 C CA . ILE A 1 93 ? 2.643 -2.264 -13.912 1.00 88.31 93 ILE A CA 1
ATOM 742 C C . ILE A 1 93 ? 2.791 -3.646 -14.572 1.00 88.31 93 ILE A C 1
ATOM 744 O O . ILE A 1 93 ? 3.550 -4.490 -14.103 1.00 88.31 93 ILE A O 1
ATOM 748 N N . GLU A 1 94 ? 2.096 -3.854 -15.687 1.00 86.19 94 GLU A N 1
ATOM 749 C CA . GLU A 1 94 ? 2.110 -5.100 -16.462 1.00 86.19 94 GLU A CA 1
ATOM 750 C C . GLU A 1 94 ? 3.465 -5.378 -17.127 1.00 86.19 94 GLU A C 1
ATOM 752 O O . GLU A 1 94 ? 3.819 -6.537 -17.315 1.00 86.19 94 GLU A O 1
ATOM 757 N N . GLU A 1 95 ? 4.234 -4.329 -17.431 1.00 87.12 95 GLU A N 1
ATOM 758 C CA . GLU A 1 95 ? 5.558 -4.427 -18.062 1.00 87.12 95 GLU A CA 1
ATOM 759 C C . GLU A 1 95 ? 6.683 -4.606 -17.028 1.00 87.12 95 GLU A C 1
ATOM 761 O O . GLU A 1 95 ? 7.835 -4.812 -17.394 1.00 87.12 95 GLU A O 1
ATOM 766 N N . ILE A 1 96 ? 6.373 -4.536 -15.727 1.00 85.69 96 ILE A N 1
ATOM 767 C CA . ILE A 1 96 ? 7.372 -4.721 -14.671 1.00 85.69 96 ILE A CA 1
ATOM 768 C C . ILE A 1 96 ? 7.705 -6.210 -14.551 1.00 85.69 96 ILE A C 1
ATOM 770 O O . ILE A 1 96 ? 6.898 -7.009 -14.065 1.00 85.69 96 ILE A O 1
ATOM 774 N N . GLU A 1 97 ? 8.928 -6.557 -14.945 1.00 84.44 97 GLU A N 1
ATOM 775 C CA . GLU A 1 97 ? 9.462 -7.919 -14.865 1.00 84.44 97 GLU A CA 1
ATOM 776 C C . GLU A 1 97 ? 9.711 -8.354 -13.415 1.00 84.44 97 GLU A C 1
ATOM 778 O O . GLU A 1 97 ? 9.402 -9.487 -13.039 1.00 84.44 97 GLU A O 1
ATOM 783 N N . ASN A 1 98 ? 10.221 -7.448 -12.572 1.00 84.81 98 ASN A N 1
ATOM 784 C CA . ASN A 1 98 ? 10.523 -7.771 -11.183 1.00 84.81 98 ASN A CA 1
ATOM 785 C C . ASN A 1 98 ? 9.231 -7.944 -10.360 1.00 84.81 98 ASN A C 1
ATOM 787 O O . ASN A 1 98 ? 8.480 -6.976 -10.170 1.00 84.81 98 ASN A O 1
ATOM 791 N N . PRO A 1 99 ? 8.969 -9.145 -9.809 1.00 85.50 99 PRO A N 1
ATOM 792 C CA . PRO A 1 99 ? 7.746 -9.412 -9.068 1.00 85.50 99 PRO A CA 1
ATOM 793 C C . PRO A 1 99 ? 7.605 -8.525 -7.829 1.00 85.50 99 PRO A C 1
ATOM 795 O O . PRO A 1 99 ? 6.498 -8.054 -7.575 1.00 85.50 99 PRO A O 1
ATOM 798 N N . LEU A 1 100 ? 8.692 -8.246 -7.102 1.00 87.06 100 LEU A N 1
ATOM 799 C CA . LEU A 1 100 ? 8.651 -7.419 -5.895 1.00 87.06 100 LEU A CA 1
ATOM 800 C C . LEU A 1 100 ? 8.276 -5.977 -6.235 1.00 87.06 100 LEU A C 1
ATOM 802 O O . LEU A 1 100 ? 7.342 -5.413 -5.667 1.00 87.06 100 LEU A O 1
ATOM 806 N N . THR A 1 101 ? 8.957 -5.393 -7.219 1.00 85.69 101 THR A N 1
ATOM 807 C CA . THR A 1 101 ? 8.665 -4.033 -7.683 1.00 85.69 101 THR A CA 1
ATOM 808 C C . THR A 1 101 ? 7.231 -3.928 -8.185 1.00 85.69 101 THR A C 1
ATOM 810 O O . THR A 1 101 ? 6.524 -2.983 -7.835 1.00 85.69 101 THR A O 1
ATOM 813 N N . ARG A 1 102 ? 6.751 -4.929 -8.930 1.00 88.75 102 ARG A N 1
ATOM 814 C CA . ARG A 1 102 ? 5.364 -4.986 -9.401 1.00 88.75 102 ARG A CA 1
ATOM 815 C C . ARG A 1 102 ? 4.362 -5.004 -8.242 1.00 88.75 102 ARG A C 1
ATOM 817 O O . ARG A 1 102 ? 3.384 -4.262 -8.271 1.00 88.75 102 ARG A O 1
ATOM 824 N N . GLN A 1 103 ? 4.627 -5.793 -7.203 1.00 89.56 103 GLN A N 1
ATOM 825 C CA . GLN A 1 103 ? 3.791 -5.878 -6.001 1.00 89.56 103 GLN A CA 1
ATOM 826 C C . GLN A 1 103 ? 3.749 -4.562 -5.217 1.00 89.56 103 GLN A C 1
ATOM 828 O O . GLN A 1 103 ? 2.674 -4.109 -4.823 1.00 89.56 103 GLN A O 1
ATOM 833 N N . VAL A 1 104 ? 4.896 -3.902 -5.054 1.00 88.62 104 VAL A N 1
ATOM 834 C CA . VAL A 1 104 ? 4.969 -2.569 -4.438 1.00 88.62 104 VAL A CA 1
ATOM 835 C C . VAL A 1 104 ? 4.154 -1.563 -5.255 1.00 88.62 104 VAL A C 1
ATOM 837 O O . VAL A 1 104 ? 3.373 -0.795 -4.696 1.00 88.62 104 VAL A O 1
ATOM 840 N N . ARG A 1 105 ? 4.254 -1.605 -6.591 1.00 89.12 105 ARG A N 1
ATOM 841 C CA . ARG A 1 105 ? 3.456 -0.743 -7.475 1.00 89.12 105 ARG A CA 1
ATOM 842 C C . ARG A 1 105 ? 1.956 -1.017 -7.400 1.00 89.12 105 ARG A C 1
ATOM 844 O O . ARG A 1 105 ? 1.190 -0.064 -7.534 1.00 89.12 105 ARG A O 1
ATOM 851 N N . TYR A 1 106 ? 1.529 -2.255 -7.151 1.00 91.25 106 TYR A N 1
ATOM 852 C CA . TYR A 1 106 ? 0.122 -2.550 -6.874 1.00 91.25 106 TYR A CA 1
ATOM 853 C C . TYR A 1 106 ? -0.367 -1.814 -5.630 1.00 91.25 106 TYR A C 1
ATOM 855 O O . TYR A 1 106 ? -1.395 -1.143 -5.693 1.00 91.25 106 TYR A O 1
ATOM 863 N N . LEU A 1 107 ? 0.388 -1.874 -4.530 1.00 90.19 107 LEU A N 1
ATOM 864 C CA . LEU A 1 107 ? 0.034 -1.156 -3.308 1.00 90.19 107 LEU A CA 1
ATOM 865 C C . LEU A 1 107 ? -0.042 0.355 -3.557 1.00 90.19 107 LEU A C 1
ATOM 867 O O . LEU A 1 107 ? -1.056 0.977 -3.246 1.00 90.19 107 LEU A O 1
ATOM 871 N N . ASP A 1 108 ? 0.983 0.931 -4.189 1.00 89.19 108 ASP A N 1
ATOM 872 C CA . ASP A 1 108 ? 1.018 2.360 -4.517 1.00 89.19 108 ASP A CA 1
ATOM 873 C C . ASP A 1 108 ? -0.174 2.788 -5.379 1.00 89.19 108 ASP A C 1
ATOM 875 O O . ASP A 1 108 ? -0.778 3.836 -5.142 1.00 89.19 108 ASP A O 1
ATOM 879 N N . LYS A 1 109 ? -0.558 1.953 -6.352 1.00 90.81 109 LYS A N 1
ATOM 880 C CA . LYS A 1 109 ? -1.726 2.189 -7.200 1.00 90.81 109 LYS A CA 1
ATOM 881 C C . LYS A 1 109 ? -3.009 2.237 -6.378 1.00 90.81 109 LYS A C 1
ATOM 883 O O . LYS A 1 109 ? -3.775 3.182 -6.539 1.00 90.81 109 LYS A O 1
ATOM 888 N N . LEU A 1 110 ? -3.235 1.265 -5.496 1.00 91.19 110 LEU A N 1
ATOM 889 C CA . LEU A 1 110 ? -4.451 1.214 -4.683 1.00 91.19 110 LEU A CA 1
ATOM 890 C C . LEU A 1 110 ? -4.533 2.401 -3.713 1.00 91.19 110 LEU A C 1
ATOM 892 O O . LEU A 1 110 ? -5.588 3.021 -3.588 1.00 91.19 110 LEU A O 1
ATOM 896 N N . VAL A 1 111 ? -3.415 2.769 -3.079 1.00 91.44 111 VAL A N 1
ATOM 897 C CA . VAL A 1 111 ? -3.350 3.951 -2.204 1.00 91.44 111 VAL A CA 1
ATOM 898 C C . VAL A 1 111 ? -3.588 5.236 -2.998 1.00 91.44 111 VAL A C 1
ATOM 900 O O . VAL A 1 111 ? -4.254 6.148 -2.513 1.00 91.44 111 VAL A O 1
ATOM 903 N N . ASP A 1 112 ? -3.077 5.329 -4.228 1.00 90.69 112 ASP A N 1
ATOM 904 C CA . ASP A 1 112 ? -3.339 6.462 -5.116 1.00 90.69 112 ASP A CA 1
ATOM 905 C C . ASP A 1 112 ? -4.814 6.561 -5.519 1.00 90.69 112 ASP A C 1
ATOM 907 O O . ASP A 1 112 ? -5.383 7.650 -5.502 1.00 90.69 112 ASP A O 1
ATOM 911 N N . GLU A 1 113 ? -5.455 5.435 -5.836 1.00 91.19 113 GLU A N 1
ATOM 912 C CA . GLU A 1 113 ? -6.890 5.379 -6.123 1.00 91.19 113 GLU A CA 1
ATOM 913 C C . GLU A 1 113 ? -7.729 5.792 -4.901 1.00 91.19 113 GLU A C 1
ATOM 915 O O . GLU A 1 113 ? -8.663 6.588 -5.045 1.00 91.19 113 GLU A O 1
ATOM 920 N N . LEU A 1 114 ? -7.347 5.344 -3.700 1.00 90.94 114 LEU A N 1
ATOM 921 C CA . LEU A 1 114 ? -7.968 5.751 -2.437 1.00 90.94 114 LEU A CA 1
ATOM 922 C C . LEU A 1 114 ? -7.806 7.257 -2.187 1.00 90.94 114 LEU A C 1
ATOM 924 O O . LEU A 1 114 ? -8.780 7.961 -1.922 1.00 90.94 114 LEU A O 1
ATOM 928 N N . ALA A 1 115 ? -6.591 7.780 -2.360 1.00 89.75 115 ALA A N 1
ATOM 929 C CA . ALA A 1 115 ? -6.276 9.201 -2.220 1.00 89.75 115 ALA A CA 1
ATOM 930 C C . ALA A 1 115 ? -6.961 10.079 -3.288 1.00 89.75 115 ALA A C 1
ATOM 932 O O . ALA A 1 115 ? -7.228 11.257 -3.055 1.00 89.75 115 ALA A O 1
ATOM 933 N N . LYS A 1 116 ? -7.276 9.522 -4.461 1.00 89.44 116 LYS A N 1
ATOM 934 C CA . LYS A 1 116 ? -8.098 10.173 -5.495 1.00 89.44 116 LYS A CA 1
ATOM 935 C C . LYS A 1 116 ? -9.589 10.183 -5.163 1.00 89.44 116 LYS A C 1
ATOM 937 O O . LYS A 1 116 ? -10.368 10.753 -5.919 1.00 89.44 116 LYS A O 1
ATOM 942 N N . GLY A 1 117 ? -9.987 9.569 -4.053 1.00 87.81 117 GLY A N 1
ATOM 943 C CA . GLY A 1 117 ? -11.371 9.522 -3.617 1.00 87.81 117 GLY A CA 1
ATOM 944 C C . GLY A 1 117 ? -12.214 8.489 -4.361 1.00 87.81 117 GLY A C 1
ATOM 945 O O . GLY A 1 117 ? -13.437 8.608 -4.332 1.00 87.81 117 GLY A O 1
ATOM 946 N N . ARG A 1 118 ? -11.607 7.478 -5.004 1.00 89.19 118 ARG A N 1
ATOM 947 C CA . ARG A 1 118 ? -12.383 6.363 -5.566 1.00 89.19 118 ARG A CA 1
ATOM 948 C C . ARG A 1 118 ? -13.105 5.599 -4.454 1.00 89.19 118 ARG A C 1
ATOM 950 O O . ARG A 1 118 ? -12.632 5.522 -3.323 1.00 89.19 118 ARG A O 1
ATOM 957 N N . ALA A 1 119 ? -14.263 5.039 -4.791 1.00 88.69 119 ALA A N 1
ATOM 958 C CA . ALA A 1 119 ? -15.001 4.162 -3.891 1.00 88.69 119 ALA A CA 1
ATOM 959 C C . ALA A 1 119 ? -14.204 2.878 -3.612 1.00 88.69 119 ALA A C 1
ATOM 961 O O . ALA A 1 119 ? -13.572 2.340 -4.523 1.00 88.69 119 ALA A O 1
ATOM 962 N N . MET A 1 120 ? -14.275 2.367 -2.379 1.00 87.19 120 MET A N 1
ATOM 963 C CA . MET A 1 120 ? -13.574 1.144 -1.967 1.00 87.19 120 MET A CA 1
ATOM 964 C C . MET A 1 120 ? -13.909 -0.046 -2.870 1.00 87.19 120 MET A C 1
ATOM 966 O O . MET A 1 120 ? -13.003 -0.737 -3.310 1.00 87.19 120 MET A O 1
ATOM 970 N N . GLU A 1 121 ? -15.170 -0.216 -3.260 1.00 85.44 121 GLU A N 1
ATOM 971 C CA . GLU A 1 121 ? -15.617 -1.283 -4.171 1.00 85.44 121 GLU A CA 1
ATOM 972 C C . GLU A 1 121 ? -14.937 -1.221 -5.550 1.00 85.44 121 GLU A C 1
ATOM 974 O O . GLU A 1 121 ? -14.673 -2.239 -6.181 1.00 85.44 121 GLU A O 1
ATOM 979 N N . LYS A 1 122 ? -14.596 -0.015 -6.025 1.00 86.06 122 LYS A N 1
ATOM 980 C CA . LYS A 1 122 ? -13.852 0.164 -7.283 1.00 86.06 122 LYS A CA 1
ATOM 981 C C . LYS A 1 122 ? -12.357 -0.111 -7.113 1.00 86.06 122 LYS A C 1
ATOM 983 O O . LYS A 1 122 ? -11.703 -0.503 -8.078 1.00 86.06 122 LYS A O 1
ATOM 988 N N . ILE A 1 123 ? -11.819 0.128 -5.917 1.00 88.38 123 ILE A N 1
ATOM 989 C CA . ILE A 1 123 ? -10.409 -0.110 -5.580 1.00 88.38 123 ILE A CA 1
ATOM 990 C C . ILE A 1 123 ? -10.171 -1.610 -5.375 1.00 88.38 123 ILE A C 1
ATOM 992 O O . ILE A 1 123 ? -9.219 -2.166 -5.920 1.00 88.38 123 ILE A O 1
ATOM 996 N N . LEU A 1 124 ? -11.065 -2.276 -4.643 1.00 86.56 124 LEU A N 1
ATOM 997 C CA . LEU A 1 124 ? -11.051 -3.710 -4.366 1.00 86.56 124 LEU A CA 1
ATOM 998 C C . LEU A 1 124 ? -11.656 -4.480 -5.551 1.00 86.56 124 LEU A C 1
ATOM 1000 O O . LEU A 1 124 ? -12.735 -5.060 -5.471 1.00 86.56 124 LEU A O 1
ATOM 1004 N N . ARG A 1 125 ? -10.964 -4.436 -6.693 1.00 77.75 125 ARG A N 1
ATOM 1005 C CA . ARG A 1 125 ? -11.402 -5.023 -7.970 1.00 77.75 125 ARG A CA 1
ATOM 1006 C C . ARG A 1 125 ? -11.765 -6.503 -7.792 1.00 77.75 125 ARG A C 1
ATOM 1008 O O . ARG A 1 125 ? -10.886 -7.327 -7.570 1.00 77.75 125 ARG A O 1
ATOM 1015 N N . GLY A 1 126 ? -13.045 -6.848 -7.902 1.00 62.25 126 GLY A N 1
ATOM 1016 C CA . GLY A 1 126 ? -13.521 -8.218 -7.679 1.00 62.25 126 GLY A CA 1
ATOM 1017 C C . GLY A 1 126 ? -14.156 -8.460 -6.307 1.00 62.25 126 GLY A C 1
ATOM 1018 O O . GLY A 1 126 ? -14.215 -9.604 -5.872 1.00 62.25 126 GLY A O 1
ATOM 1019 N N . SER A 1 127 ? -14.662 -7.419 -5.638 1.00 50.84 127 SER A N 1
ATOM 1020 C CA . SER A 1 127 ? -15.720 -7.564 -4.627 1.00 50.84 127 SER A CA 1
ATOM 1021 C C . SER A 1 127 ? -17.120 -7.685 -5.253 1.00 50.84 127 SER A C 1
ATOM 1023 O O . SER A 1 127 ? -18.096 -7.240 -4.656 1.00 50.84 127 SER A O 1
ATOM 1025 N N . GLU A 1 128 ? -17.235 -8.256 -6.453 1.00 42.38 128 GLU A N 1
ATOM 1026 C CA . GLU A 1 128 ? -18.512 -8.767 -6.949 1.00 42.38 128 GLU A CA 1
ATOM 1027 C C . GLU A 1 128 ? -18.570 -10.258 -6.608 1.00 42.38 128 GLU A C 1
ATOM 1029 O O . GLU A 1 128 ? -17.899 -11.081 -7.223 1.00 42.38 128 GLU A O 1
ATOM 1034 N N . SER A 1 129 ? -19.315 -10.544 -5.535 1.00 40.38 129 SER A N 1
ATOM 1035 C CA . SER A 1 129 ? -20.127 -11.750 -5.327 1.00 40.38 129 SER A CA 1
ATOM 1036 C C . SER A 1 129 ? -19.588 -13.068 -5.900 1.00 40.38 129 SER A C 1
ATOM 1038 O O . SER A 1 129 ? -19.836 -13.401 -7.055 1.00 40.38 129 SER A O 1
ATOM 1040 N N . ALA A 1 130 ? -18.994 -13.892 -5.035 1.00 32.06 130 ALA A N 1
ATOM 1041 C CA . ALA A 1 130 ? -19.211 -15.333 -5.113 1.00 32.06 130 ALA A CA 1
ATOM 1042 C C . ALA A 1 130 ? -20.316 -15.663 -4.102 1.00 32.06 130 ALA A C 1
ATOM 1044 O O . ALA A 1 130 ? -20.070 -15.745 -2.898 1.00 32.06 130 ALA A O 1
ATOM 1045 N N . THR A 1 131 ? -21.547 -15.685 -4.610 1.00 32.97 131 THR A N 1
ATOM 1046 C CA . THR A 1 131 ? -22.682 -16.387 -3.996 1.00 32.97 131 THR A CA 1
ATOM 1047 C C . THR A 1 131 ? -22.549 -17.871 -4.312 1.00 32.97 131 THR A C 1
ATOM 1049 O O . THR A 1 131 ? -21.990 -18.174 -5.392 1.00 32.97 131 THR A O 1
#